Protein AF-A0A7S2MTG5-F1 (afdb_monomer_lite)

Radius of gyration: 13.11 Å; chains: 1; bounding box: 32×28×35 Å

Secondary structure (DSSP, 8-state):
-EEE--TTGGGGHHHHHHHHHHTTSS--EEEEEE---TT-S-HHHHHHHHHHHHHHHH--TTSSBSEEEESSPPPTT--HHHHHHHHHHHHHTTSB---

Foldseek 3Di:
DEDEDECPVVNLVSLQVQLVVCVVDPDYQYEYEDEDDPPCPQLLVVQLVRLLVSLVRNVDVVSAHAHYYHPDDDDPPQDPVSVVVSVVSNVVVRRYPPD

Organism: NCBI:txid1333877

Structure (mmCIF, N/CA/C/O backbone):
data_AF-A0A7S2MTG5-F1
#
_entry.id   AF-A0A7S2MTG5-F1
#
loop_
_atom_site.group_PDB
_atom_site.id
_atom_site.type_symbol
_atom_site.label_atom_id
_atom_site.label_alt_id
_atom_site.label_comp_id
_atom_site.label_asym_id
_atom_site.label_entity_id
_atom_site.label_seq_id
_atom_site.pdbx_PDB_ins_code
_atom_site.Cartn_x
_atom_site.Cartn_y
_atom_site.Cartn_z
_atom_site.occupancy
_atom_site.B_iso_or_equiv
_atom_site.auth_seq_id
_atom_site.auth_comp_id
_atom_site.auth_asym_id
_atom_site.auth_atom_id
_atom_site.pdbx_PDB_model_num
ATOM 1 N N . PHE A 1 1 ? -18.862 2.946 6.253 1.00 80.06 1 PHE A N 1
ATOM 2 C CA . PHE A 1 1 ? -18.426 4.110 5.450 1.00 80.06 1 PHE A CA 1
ATOM 3 C C . PHE A 1 1 ? -17.171 3.742 4.687 1.00 80.06 1 PHE A C 1
ATOM 5 O O . PHE A 1 1 ? -16.356 3.027 5.254 1.00 80.06 1 PHE A O 1
ATOM 12 N N . LEU A 1 2 ? -17.024 4.198 3.442 1.00 88.31 2 LEU A N 1
ATOM 13 C CA . LEU A 1 2 ? -15.784 4.042 2.677 1.00 88.31 2 LEU A CA 1
ATOM 14 C C . LEU A 1 2 ? -14.928 5.299 2.840 1.00 88.31 2 LEU A C 1
ATOM 16 O O . LEU A 1 2 ? -15.400 6.400 2.557 1.00 88.31 2 LEU A O 1
ATOM 20 N N . PHE A 1 3 ? -13.681 5.122 3.264 1.00 92.38 3 PHE A N 1
ATOM 21 C CA . PHE A 1 3 ? -12.671 6.170 3.292 1.00 92.38 3 PHE A CA 1
ATOM 22 C C . PHE A 1 3 ? -11.586 5.845 2.272 1.00 92.38 3 PHE A C 1
ATOM 24 O O . PHE A 1 3 ? -10.882 4.846 2.407 1.00 92.38 3 PHE A O 1
ATOM 31 N N . ASP A 1 4 ? -11.452 6.704 1.266 1.00 95.12 4 ASP A N 1
ATOM 32 C CA . ASP A 1 4 ? -10.376 6.637 0.285 1.00 95.12 4 ASP A CA 1
ATOM 33 C C . ASP A 1 4 ? -9.288 7.663 0.631 1.00 95.12 4 ASP A C 1
ATOM 35 O O . ASP A 1 4 ? -9.561 8.834 0.900 1.00 95.12 4 ASP A O 1
ATOM 39 N N . THR A 1 5 ? -8.039 7.212 0.667 1.00 97.19 5 THR A N 1
ATOM 40 C CA . THR A 1 5 ? -6.879 8.033 1.030 1.00 97.19 5 THR A CA 1
ATOM 41 C C . THR A 1 5 ? -5.633 7.570 0.273 1.00 97.19 5 THR A C 1
ATOM 43 O O . THR A 1 5 ? -5.715 6.743 -0.633 1.00 97.19 5 THR A O 1
ATOM 46 N N . ALA A 1 6 ? -4.473 8.153 0.558 1.00 97.81 6 ALA A N 1
ATOM 47 C CA . ALA A 1 6 ? -3.184 7.720 0.041 1.00 97.81 6 ALA A CA 1
ATOM 48 C C . ALA A 1 6 ? -2.051 8.249 0.938 1.00 97.81 6 ALA A C 1
ATOM 50 O O . ALA A 1 6 ? -2.141 9.384 1.416 1.00 97.81 6 ALA A O 1
ATOM 51 N N . PRO A 1 7 ? -0.911 7.542 1.061 1.00 96.88 7 PRO A N 1
ATOM 52 C CA . PRO A 1 7 ? 0.264 8.054 1.775 1.00 96.88 7 PRO A CA 1
ATOM 53 C C . PRO A 1 7 ? 0.829 9.342 1.162 1.00 96.88 7 PRO A C 1
ATOM 55 O O . PRO A 1 7 ? 1.534 10.104 1.816 1.00 96.88 7 PRO A O 1
ATOM 58 N N . THR A 1 8 ? 0.535 9.616 -0.112 1.00 96.81 8 THR A N 1
ATOM 59 C CA . THR A 1 8 ? 0.935 10.864 -0.775 1.00 96.81 8 THR A CA 1
ATOM 60 C C . THR A 1 8 ? 0.154 12.081 -0.279 1.00 96.81 8 THR A C 1
ATOM 62 O O . THR A 1 8 ? 0.631 13.202 -0.440 1.00 96.81 8 THR A O 1
ATOM 65 N N . TYR A 1 9 ? -1.017 11.902 0.340 1.00 96.75 9 TYR A N 1
ATOM 66 C CA . TYR A 1 9 ? -1.826 13.005 0.857 1.00 96.75 9 TYR A CA 1
ATOM 67 C C . TYR A 1 9 ? -1.264 13.474 2.198 1.00 96.75 9 TYR A C 1
ATOM 69 O O . TYR A 1 9 ? -1.317 12.764 3.204 1.00 96.75 9 TYR A O 1
ATOM 77 N N . GLY A 1 10 ? -0.655 14.663 2.199 1.00 94.69 10 GLY A N 1
ATOM 78 C CA . GLY A 1 10 ? -0.004 15.210 3.390 1.00 94.69 10 GLY A CA 1
ATOM 79 C C . GLY A 1 10 ? 1.122 14.320 3.928 1.00 94.69 10 GLY A C 1
ATOM 80 O O . GLY A 1 10 ? 1.364 14.325 5.127 1.00 94.69 10 GLY A O 1
ATOM 81 N N . LYS A 1 11 ? 1.782 13.526 3.069 1.00 94.38 11 LYS A N 1
ATOM 82 C CA . LYS A 1 11 ? 2.850 12.581 3.457 1.00 94.38 11 LYS A CA 1
ATOM 83 C C . LYS A 1 11 ? 2.422 11.563 4.534 1.00 94.38 11 LYS A C 1
ATOM 85 O O . LYS A 1 11 ? 3.226 11.198 5.385 1.00 94.38 11 LYS A O 1
ATOM 90 N N . GLY A 1 12 ? 1.167 11.114 4.500 1.00 94.31 12 GLY A N 1
ATOM 91 C CA . GLY A 1 12 ? 0.626 10.100 5.411 1.00 94.31 12 GLY A CA 1
ATOM 92 C C . GLY A 1 12 ? -0.248 10.665 6.528 1.00 94.31 12 GLY A C 1
ATOM 93 O O . GLY A 1 12 ? -0.975 9.900 7.155 1.00 94.31 12 GLY A O 1
ATOM 94 N N . VAL A 1 13 ? -0.275 11.991 6.716 1.00 95.56 13 VAL A N 1
ATOM 95 C CA . VAL A 1 13 ? -1.138 12.647 7.715 1.00 95.56 13 VAL A CA 1
ATOM 96 C C . VAL A 1 13 ? -2.611 12.298 7.498 1.00 95.56 13 VAL A C 1
ATOM 98 O O . VAL A 1 13 ? -3.325 12.057 8.464 1.00 95.56 13 VAL A O 1
ATOM 101 N N . SER A 1 14 ? -3.066 12.195 6.242 1.00 96.75 14 SER A N 1
ATOM 102 C CA . SER A 1 14 ? -4.450 11.792 5.954 1.00 96.75 14 SER A CA 1
ATOM 103 C C . SER A 1 14 ? -4.778 10.395 6.499 1.00 96.75 14 SER A C 1
ATOM 105 O O . SER A 1 14 ? -5.829 10.221 7.112 1.00 96.75 14 SER A O 1
ATOM 107 N N . GLU A 1 15 ? -3.874 9.423 6.337 1.00 96.75 15 GLU A N 1
ATOM 108 C CA . GLU A 1 15 ? -4.057 8.069 6.871 1.00 96.75 15 GLU A CA 1
ATOM 109 C C . GLU A 1 15 ? -4.047 8.063 8.406 1.00 96.75 15 GLU A C 1
ATOM 111 O O . GLU A 1 15 ? -4.903 7.432 9.018 1.00 96.75 15 GLU A O 1
ATOM 116 N N . GLU A 1 16 ? -3.141 8.811 9.040 1.00 96.12 16 GLU A N 1
ATOM 117 C CA . GLU A 1 16 ? -3.080 8.909 10.506 1.00 96.12 16 GLU A CA 1
ATOM 118 C C . GLU A 1 16 ? -4.336 9.554 11.103 1.00 96.12 16 GLU A C 1
ATOM 120 O O . GLU A 1 16 ? -4.862 9.090 12.116 1.00 96.12 16 GLU A O 1
ATOM 125 N N . THR A 1 17 ? -4.839 10.627 10.485 1.00 94.19 17 THR A N 1
ATOM 126 C CA . THR A 1 17 ? -6.074 11.287 10.917 1.00 94.19 17 THR A CA 1
ATOM 127 C C . THR A 1 17 ? -7.262 10.341 10.794 1.00 94.19 17 THR A C 1
ATOM 129 O O . THR A 1 17 ? -8.034 10.212 11.743 1.00 94.19 17 THR A O 1
ATOM 132 N N . LEU A 1 18 ? -7.395 9.647 9.661 1.00 92.62 18 LEU A N 1
ATOM 133 C CA . LEU A 1 18 ? -8.479 8.691 9.448 1.00 92.62 18 LEU A CA 1
AT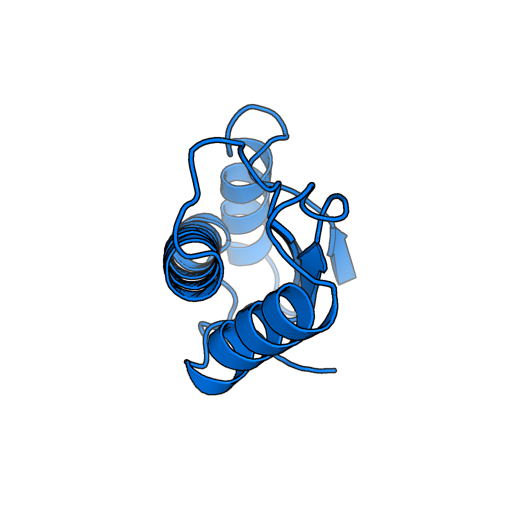OM 134 C C . LEU A 1 18 ? -8.404 7.505 10.412 1.00 92.62 18 LEU A C 1
ATOM 136 O O . LEU A 1 18 ? -9.437 7.122 10.954 1.00 92.62 18 LEU A O 1
ATOM 140 N N . GLY A 1 19 ? -7.211 6.975 10.695 1.00 91.00 19 GLY A N 1
ATOM 141 C CA . GLY A 1 19 ? -7.041 5.904 11.680 1.00 91.00 19 GLY A CA 1
ATOM 142 C C . GLY A 1 19 ? -7.485 6.317 13.086 1.00 91.00 19 GLY A C 1
ATOM 143 O O . GLY A 1 19 ? -8.194 5.573 13.763 1.00 91.00 19 GLY A O 1
ATOM 144 N N . ARG A 1 20 ? -7.166 7.549 13.512 1.00 90.38 20 ARG A N 1
ATOM 145 C CA . ARG A 1 20 ? -7.652 8.103 14.793 1.00 90.38 20 ARG A CA 1
ATOM 146 C C . ARG A 1 20 ? -9.170 8.292 14.813 1.00 90.38 20 ARG A C 1
ATOM 148 O O . ARG A 1 20 ? -9.791 8.032 15.838 1.00 90.38 20 ARG A O 1
ATOM 155 N N . LEU A 1 21 ? -9.765 8.732 13.702 1.00 87.38 21 LEU A N 1
ATOM 156 C CA . LEU A 1 21 ? -11.217 8.909 13.587 1.00 87.38 21 LEU A CA 1
ATOM 157 C C . LEU A 1 21 ? -11.961 7.567 13.582 1.00 87.38 21 LEU A C 1
ATOM 159 O O . LEU A 1 21 ? -12.988 7.436 14.242 1.00 87.38 21 LEU A O 1
ATOM 163 N N . ALA A 1 22 ? -11.439 6.558 12.887 1.00 82.12 22 ALA A N 1
ATOM 164 C CA . ALA A 1 22 ? -12.038 5.228 12.849 1.00 82.12 22 ALA A CA 1
ATOM 165 C C . ALA A 1 22 ? -11.902 4.480 14.177 1.00 82.12 22 ALA A C 1
ATOM 167 O O . ALA A 1 22 ? -12.801 3.730 14.536 1.00 82.12 22 ALA A O 1
ATOM 168 N N . ALA A 1 23 ? -10.863 4.739 14.976 1.00 72.56 23 ALA A N 1
ATOM 169 C CA . ALA A 1 23 ? -10.811 4.230 16.348 1.00 72.56 23 ALA A CA 1
ATOM 170 C C . ALA A 1 23 ? -12.025 4.679 17.196 1.00 72.56 23 ALA A C 1
ATOM 172 O O . ALA A 1 23 ? -12.388 4.004 18.157 1.00 72.56 23 ALA A O 1
ATOM 173 N N . ALA A 1 24 ? -12.685 5.783 16.821 1.00 63.53 24 ALA A N 1
ATOM 174 C CA . ALA A 1 24 ? -13.898 6.279 17.468 1.00 63.53 24 ALA A CA 1
ATOM 175 C C . ALA A 1 24 ? -15.212 5.738 16.855 1.00 63.53 24 ALA A C 1
ATOM 177 O O . ALA A 1 24 ? -16.284 6.023 17.390 1.00 63.53 24 ALA A O 1
ATOM 178 N N . GLY A 1 25 ? -15.169 4.955 15.765 1.00 64.31 25 GLY A N 1
ATOM 179 C CA . GLY A 1 25 ? -16.357 4.484 15.042 1.00 64.31 25 GLY A CA 1
ATOM 180 C C . GLY A 1 25 ? -16.214 3.073 14.459 1.00 64.31 25 GLY A C 1
ATOM 1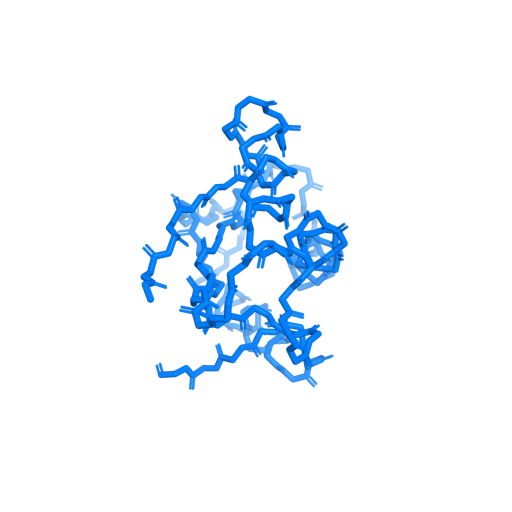81 O O . GLY A 1 25 ? -15.273 2.756 13.746 1.00 64.31 25 GLY A O 1
ATOM 182 N N . ARG A 1 26 ? -17.193 2.201 14.711 1.00 60.28 26 ARG A N 1
ATOM 183 C CA . ARG A 1 26 ? -17.254 0.863 14.097 1.00 60.28 26 ARG A CA 1
ATOM 184 C C . ARG A 1 26 ? -17.715 1.014 12.631 1.00 60.28 26 ARG A C 1
ATOM 186 O O . ARG A 1 26 ? -18.564 1.858 12.374 1.00 60.28 26 ARG A O 1
ATOM 193 N N . TYR A 1 27 ? -17.194 0.218 11.689 1.00 63.12 27 TYR A N 1
ATOM 194 C CA . TYR A 1 27 ? -17.573 0.164 10.250 1.00 63.12 27 TYR A CA 1
ATOM 195 C C . TYR A 1 27 ? -16.864 1.117 9.255 1.00 63.12 27 TYR A C 1
ATOM 197 O O . TYR A 1 27 ? -17.482 1.583 8.286 1.00 63.12 27 TYR A O 1
ATOM 205 N N . ALA A 1 28 ? -15.570 1.388 9.439 1.00 78.31 28 ALA A N 1
ATOM 206 C CA . ALA A 1 28 ? -14.738 2.016 8.408 1.00 78.31 28 ALA A CA 1
ATOM 207 C C . ALA A 1 28 ? -14.189 0.960 7.431 1.00 78.31 28 ALA A C 1
ATOM 209 O O . ALA A 1 28 ? -13.504 0.038 7.856 1.00 78.31 28 ALA A O 1
ATOM 210 N N . VAL A 1 29 ? -14.498 1.117 6.143 1.00 89.56 29 VAL A N 1
ATOM 211 C CA . VAL A 1 29 ? -13.853 0.416 5.026 1.00 89.56 29 VAL A CA 1
ATOM 212 C C . VAL A 1 29 ? -12.741 1.327 4.518 1.00 89.56 29 VAL A C 1
ATOM 214 O O . VAL A 1 29 ? -13.009 2.490 4.196 1.00 89.56 29 VAL A O 1
ATOM 217 N N . PHE A 1 30 ? -11.510 0.831 4.454 1.00 93.25 30 PHE A N 1
ATOM 218 C CA . PHE A 1 30 ? -10.341 1.614 4.068 1.00 93.25 30 PHE A CA 1
ATOM 219 C C . PHE A 1 30 ? -9.804 1.234 2.693 1.00 93.25 30 PHE A C 1
ATOM 221 O O . PHE A 1 30 ? -9.323 0.121 2.472 1.00 93.25 30 PHE A O 1
ATOM 228 N N . ALA A 1 31 ? -9.805 2.223 1.802 1.00 95.88 31 ALA A N 1
ATOM 229 C CA . ALA A 1 31 ? -9.110 2.182 0.530 1.00 95.88 31 ALA A CA 1
ATOM 230 C C . ALA A 1 31 ? -7.875 3.092 0.579 1.00 95.88 31 ALA A C 1
ATOM 232 O O . ALA A 1 31 ? -7.958 4.269 0.935 1.00 95.88 31 ALA A O 1
ATOM 233 N N . THR A 1 32 ? -6.712 2.558 0.210 1.00 97.62 32 THR A N 1
ATOM 234 C CA . THR A 1 32 ? -5.484 3.353 0.067 1.00 97.62 32 THR A CA 1
ATOM 235 C C . THR A 1 32 ? -4.726 2.976 -1.200 1.00 97.62 32 THR A C 1
ATOM 237 O O . THR A 1 32 ? -5.124 2.071 -1.940 1.00 97.62 32 THR A O 1
ATOM 240 N N . LYS A 1 33 ? -3.660 3.719 -1.498 1.00 98.38 33 LYS A N 1
ATOM 241 C CA . LYS A 1 33 ? -2.993 3.693 -2.799 1.00 98.38 33 LYS A CA 1
ATOM 242 C C . LYS A 1 33 ? -1.482 3.603 -2.663 1.00 98.38 33 LYS A C 1
ATOM 244 O O . LYS A 1 33 ? -0.868 4.365 -1.916 1.00 98.38 33 LYS A O 1
ATOM 249 N N . TYR A 1 34 ? -0.869 2.758 -3.475 1.00 98.44 34 TYR A N 1
ATOM 250 C CA . TYR A 1 34 ? 0.561 2.769 -3.734 1.00 98.44 34 TYR A CA 1
ATOM 251 C C . TYR A 1 34 ? 0.884 3.672 -4.920 1.00 98.44 34 TYR A C 1
ATOM 253 O O . TYR A 1 34 ? 0.290 3.546 -5.986 1.00 98.44 34 TYR A O 1
ATOM 261 N N . TYR A 1 35 ? 1.836 4.586 -4.742 1.00 97.75 35 TYR A N 1
ATOM 262 C CA . TYR A 1 35 ? 2.359 5.416 -5.826 1.00 97.75 35 TYR A CA 1
ATOM 263 C C . TYR A 1 35 ? 3.729 4.865 -6.253 1.00 97.75 35 TYR A C 1
ATOM 265 O O . TYR A 1 35 ? 4.685 5.051 -5.489 1.00 97.75 35 TYR A O 1
ATOM 273 N N . PRO A 1 36 ? 3.849 4.236 -7.439 1.00 96.81 36 PRO A N 1
ATOM 274 C CA . PRO A 1 36 ? 5.119 3.710 -7.936 1.00 96.81 36 PRO A CA 1
ATOM 275 C C . PRO A 1 36 ? 6.195 4.791 -8.050 1.00 96.81 36 PRO A C 1
ATOM 277 O O . PRO A 1 36 ? 5.927 5.913 -8.494 1.00 96.81 36 PRO A O 1
ATOM 280 N N . ARG A 1 37 ? 7.428 4.471 -7.653 1.00 94.94 37 ARG A N 1
ATOM 281 C CA . ARG A 1 37 ? 8.587 5.364 -7.766 1.00 94.94 37 ARG A CA 1
ATOM 282 C C . ARG A 1 37 ? 9.628 4.757 -8.694 1.00 94.94 37 ARG A C 1
ATOM 284 O O . ARG A 1 37 ? 9.869 3.562 -8.655 1.00 94.94 37 ARG A O 1
ATOM 291 N N . ALA A 1 38 ? 10.360 5.607 -9.413 1.00 91.62 38 ALA A N 1
ATOM 292 C CA . ALA A 1 38 ? 11.469 5.179 -10.277 1.00 91.62 38 ALA A CA 1
ATOM 293 C C . ALA A 1 38 ? 12.587 4.401 -9.544 1.00 91.62 38 ALA A C 1
ATOM 295 O O . ALA A 1 38 ? 13.415 3.754 -10.174 1.00 91.62 38 ALA A O 1
ATOM 296 N N . ARG A 1 39 ? 12.636 4.474 -8.205 1.00 92.38 39 ARG A N 1
ATOM 297 C CA . ARG A 1 39 ? 13.601 3.742 -7.368 1.00 92.38 39 ARG A CA 1
ATOM 298 C C . ARG A 1 39 ? 13.148 2.329 -6.985 1.00 92.38 39 ARG A C 1
ATOM 300 O O . ARG A 1 39 ? 13.938 1.599 -6.386 1.00 92.38 39 ARG A O 1
ATOM 307 N N . ASP A 1 40 ? 11.897 1.970 -7.251 1.00 94.62 40 ASP A N 1
ATOM 308 C CA . ASP A 1 40 ? 11.297 0.727 -6.776 1.00 94.62 40 ASP A CA 1
ATOM 309 C C . ASP A 1 40 ? 11.676 -0.418 -7.719 1.00 94.62 40 ASP A C 1
ATOM 311 O O . ASP A 1 40 ? 10.973 -0.712 -8.670 1.00 94.62 40 ASP A O 1
ATOM 315 N N . ARG A 1 41 ? 12.827 -1.051 -7.469 1.00 94.12 41 ARG A N 1
ATOM 316 C CA . ARG A 1 41 ? 13.343 -2.141 -8.322 1.00 94.12 41 ARG A CA 1
ATOM 317 C C . ARG A 1 41 ? 12.558 -3.449 -8.201 1.00 94.12 41 ARG A C 1
ATOM 319 O O . ARG A 1 41 ? 12.578 -4.244 -9.129 1.00 94.12 41 ARG A O 1
ATOM 326 N N . ASP A 1 42 ? 11.924 -3.671 -7.052 1.00 96.88 42 ASP A N 1
ATOM 327 C CA . ASP A 1 42 ? 11.034 -4.800 -6.773 1.00 96.88 42 ASP A CA 1
ATOM 328 C C . ASP A 1 42 ? 9.699 -4.229 -6.292 1.00 96.88 42 ASP A C 1
ATOM 330 O O . ASP A 1 42 ? 9.568 -3.783 -5.144 1.00 96.88 42 ASP A O 1
ATOM 334 N N . LEU A 1 43 ? 8.715 -4.213 -7.193 1.00 96.75 43 LEU A N 1
ATOM 335 C CA . LEU A 1 43 ? 7.390 -3.675 -6.910 1.00 96.75 43 LEU A CA 1
ATOM 336 C C . LEU A 1 43 ? 6.652 -4.470 -5.837 1.00 96.75 43 LEU A C 1
ATOM 338 O O . LEU A 1 43 ? 5.943 -3.879 -5.024 1.00 96.75 43 LEU A O 1
ATOM 342 N N . ALA A 1 44 ? 6.818 -5.790 -5.800 1.00 97.94 44 ALA A N 1
ATOM 343 C CA . ALA A 1 44 ? 6.105 -6.634 -4.854 1.00 97.94 44 ALA A CA 1
ATOM 344 C C . ALA A 1 44 ? 6.552 -6.332 -3.420 1.00 97.94 44 ALA A C 1
ATOM 346 O O . ALA A 1 44 ? 5.712 -6.115 -2.543 1.00 97.94 44 ALA A O 1
ATOM 347 N N . SER A 1 45 ? 7.864 -6.245 -3.191 1.00 98.31 45 SER A N 1
ATOM 348 C CA . SER A 1 45 ? 8.412 -5.861 -1.886 1.00 98.31 45 SER A CA 1
ATOM 349 C C . SER A 1 45 ? 8.030 -4.425 -1.515 1.00 98.31 45 SER A C 1
ATOM 351 O O . SER A 1 45 ? 7.542 -4.188 -0.410 1.00 98.31 45 SER A O 1
ATOM 353 N N . ALA A 1 46 ? 8.148 -3.475 -2.451 1.00 98.19 46 ALA A N 1
ATOM 354 C CA . ALA A 1 46 ? 7.798 -2.074 -2.205 1.00 98.19 46 ALA A CA 1
ATOM 355 C C . ALA A 1 46 ? 6.312 -1.881 -1.841 1.00 98.19 46 ALA A C 1
ATOM 357 O O . ALA A 1 46 ? 5.986 -1.117 -0.927 1.00 98.19 46 ALA A O 1
ATOM 358 N N . MET A 1 47 ? 5.405 -2.588 -2.521 1.00 98.50 47 MET A N 1
ATOM 359 C CA . MET A 1 47 ? 3.971 -2.548 -2.230 1.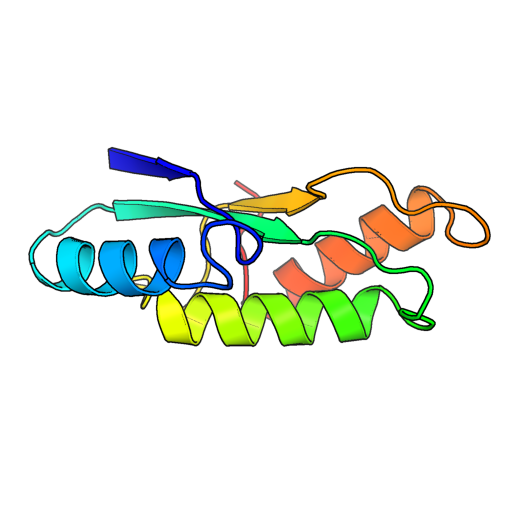00 98.50 47 MET A CA 1
ATOM 360 C C . MET A 1 47 ? 3.634 -3.197 -0.887 1.00 98.50 47 MET A C 1
ATOM 362 O O . MET A 1 47 ? 2.853 -2.625 -0.127 1.00 98.50 47 MET A O 1
ATOM 366 N N . VAL A 1 48 ? 4.231 -4.350 -0.565 1.00 98.69 48 VAL A N 1
ATOM 367 C CA . VAL A 1 48 ? 4.039 -5.026 0.731 1.00 98.69 48 VAL A CA 1
ATOM 368 C C . VAL A 1 48 ? 4.502 -4.138 1.884 1.00 98.69 48 VAL A C 1
ATOM 370 O O . VAL A 1 48 ? 3.783 -3.988 2.875 1.00 98.69 48 VAL A O 1
ATOM 373 N N . ASP A 1 49 ? 5.667 -3.505 1.752 1.00 98.50 49 ASP A N 1
ATOM 374 C CA . ASP A 1 49 ? 6.196 -2.602 2.772 1.00 98.50 49 ASP A CA 1
ATOM 375 C C . ASP A 1 49 ? 5.295 -1.384 2.971 1.00 98.50 49 ASP A C 1
ATOM 377 O O . ASP A 1 49 ? 4.976 -1.028 4.111 1.00 98.50 49 ASP A O 1
ATOM 381 N N . LEU A 1 50 ? 4.830 -0.766 1.880 1.00 98.50 50 LEU A N 1
ATOM 382 C CA . LEU A 1 50 ? 3.906 0.360 1.963 1.00 98.50 50 LEU A CA 1
ATOM 383 C C . LEU A 1 50 ? 2.571 -0.059 2.594 1.00 98.50 50 LEU A C 1
ATOM 385 O O . LEU A 1 50 ? 2.099 0.624 3.499 1.00 98.50 50 LEU A O 1
ATOM 389 N N . ALA A 1 51 ? 1.982 -1.178 2.166 1.00 98.44 51 ALA A N 1
ATOM 390 C CA . ALA A 1 51 ? 0.722 -1.676 2.712 1.00 98.44 51 ALA A CA 1
ATOM 391 C C . ALA A 1 51 ? 0.835 -1.925 4.222 1.00 98.44 51 ALA A C 1
ATOM 393 O O . ALA A 1 51 ? -0.016 -1.480 4.991 1.00 98.44 51 ALA A O 1
ATOM 394 N N . ARG A 1 52 ? 1.942 -2.529 4.677 1.00 98.56 52 ARG A N 1
ATOM 395 C CA . ARG A 1 52 ? 2.225 -2.729 6.106 1.00 98.56 52 ARG A CA 1
ATOM 396 C C . ARG A 1 52 ? 2.318 -1.402 6.863 1.00 98.56 52 ARG A C 1
ATOM 398 O O . ARG A 1 52 ? 1.852 -1.310 7.997 1.00 98.56 52 ARG A O 1
ATOM 405 N N . GLN A 1 53 ? 2.907 -0.368 6.262 1.00 98.38 53 GLN A N 1
ATOM 406 C CA . GLN A 1 53 ? 2.943 0.971 6.856 1.00 98.38 53 GLN A CA 1
ATOM 407 C C . GLN A 1 53 ? 1.559 1.636 6.886 1.00 98.38 53 GLN A C 1
ATOM 409 O O . GLN A 1 53 ? 1.227 2.278 7.877 1.00 98.38 53 GLN A O 1
ATOM 414 N N . SER A 1 54 ? 0.743 1.475 5.844 1.00 98.06 54 SER A N 1
ATOM 415 C CA . SER A 1 54 ? -0.627 2.000 5.808 1.00 98.06 54 SER A CA 1
ATOM 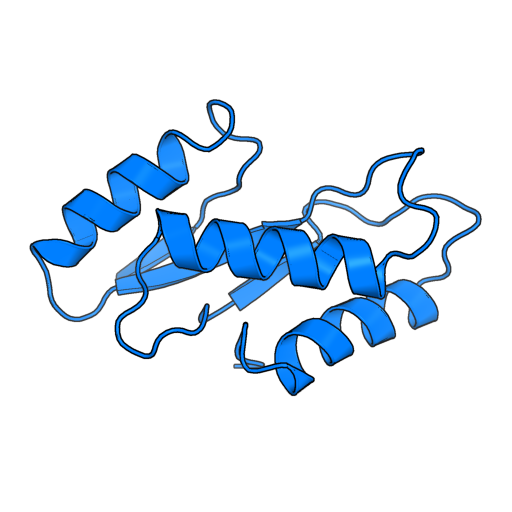416 C C . SER A 1 54 ? -1.525 1.323 6.842 1.00 98.06 54 SER A C 1
ATOM 418 O O . SER A 1 54 ? -2.232 2.025 7.556 1.00 98.06 54 SER A O 1
ATOM 420 N N . VAL A 1 55 ? -1.430 -0.001 7.029 1.00 97.38 55 VAL A N 1
ATOM 421 C CA . VAL A 1 55 ? -2.115 -0.718 8.127 1.00 97.38 55 VAL A CA 1
ATOM 422 C C . VAL A 1 55 ? -1.743 -0.115 9.486 1.00 97.38 55 VAL A C 1
ATOM 424 O O . VAL A 1 55 ? -2.621 0.145 10.306 1.00 97.38 55 VAL A O 1
ATOM 427 N N . LYS A 1 56 ? -0.457 0.192 9.706 1.00 97.00 56 LYS A N 1
ATOM 428 C CA . LYS A 1 56 ? 0.020 0.857 10.931 1.00 97.00 56 LYS A CA 1
ATOM 429 C C . LYS A 1 56 ? -0.470 2.295 11.107 1.00 97.00 56 LYS A C 1
ATOM 431 O O . LYS A 1 56 ? -0.408 2.784 12.221 1.00 97.00 56 LYS A O 1
ATOM 436 N N . ARG A 1 57 ? -0.894 2.998 10.054 1.00 96.75 57 ARG A N 1
ATOM 437 C CA . ARG A 1 57 ? -1.442 4.364 10.172 1.00 96.75 57 ARG A CA 1
ATOM 438 C C . ARG A 1 57 ? -2.963 4.365 10.304 1.00 96.75 57 ARG A C 1
ATOM 440 O O . ARG A 1 57 ? -3.503 5.152 11.071 1.00 96.75 57 ARG A O 1
ATOM 447 N N . LEU A 1 58 ? -3.632 3.481 9.565 1.00 94.62 58 LEU A N 1
ATOM 448 C CA . LEU A 1 58 ? -5.091 3.415 9.459 1.00 94.62 58 LEU A CA 1
ATOM 449 C C . LEU A 1 58 ? -5.747 2.558 10.542 1.00 94.62 58 LEU A C 1
ATOM 451 O O . LEU A 1 58 ? -6.919 2.765 10.833 1.00 94.62 58 LEU A O 1
ATOM 455 N N . HIS A 1 59 ? -5.012 1.610 11.130 1.00 93.62 59 HIS A N 1
ATOM 456 C CA . HIS A 1 59 ? -5.515 0.686 12.151 1.00 93.62 59 HIS A CA 1
ATOM 457 C C . HIS A 1 59 ? -6.852 0.018 11.752 1.00 93.62 59 HIS A C 1
ATOM 459 O O . HIS A 1 59 ? -7.829 0.114 12.499 1.00 93.62 59 HIS A O 1
ATOM 465 N N . PRO A 1 60 ? -6.939 -0.636 10.574 1.00 92.19 60 PRO A N 1
ATOM 466 C CA . PRO A 1 60 ? -8.162 -1.327 10.177 1.00 92.19 60 PRO A CA 1
ATOM 467 C C . PRO A 1 60 ? -8.536 -2.398 11.210 1.00 92.19 60 PRO A C 1
ATOM 469 O O . PRO A 1 60 ? -7.657 -3.059 11.765 1.00 92.19 60 PRO A O 1
ATOM 472 N N . ALA A 1 61 ? -9.838 -2.590 11.442 1.00 87.88 61 ALA A N 1
ATOM 473 C CA . ALA A 1 61 ? -10.347 -3.444 12.520 1.00 87.88 61 ALA A CA 1
ATOM 474 C C . ALA A 1 61 ? -9.835 -4.895 12.445 1.00 87.88 61 ALA A C 1
ATOM 476 O O . ALA A 1 61 ? -9.480 -5.472 13.469 1.00 87.88 61 ALA A O 1
ATOM 477 N N . ASP A 1 62 ? -9.727 -5.446 11.234 1.00 88.94 62 ASP A N 1
ATOM 478 C CA . ASP A 1 62 ? -9.270 -6.823 11.002 1.00 88.94 62 ASP A CA 1
ATOM 479 C C . ASP A 1 62 ? -7.762 -6.920 10.707 1.00 88.94 62 ASP A C 1
ATOM 481 O O . ASP A 1 62 ? -7.270 -7.959 10.273 1.00 88.94 62 ASP A O 1
ATOM 485 N N . GLY A 1 63 ? -7.014 -5.824 10.876 1.00 92.81 63 GLY A N 1
ATOM 486 C CA . GLY A 1 63 ? -5.577 -5.771 10.589 1.00 92.81 63 GLY A CA 1
ATOM 487 C C . GLY A 1 63 ? -5.207 -5.771 9.099 1.00 92.81 63 GLY A C 1
ATOM 488 O O . GLY A 1 63 ? -4.019 -5.750 8.780 1.00 92.81 63 GLY A O 1
ATOM 489 N N . ALA A 1 64 ? -6.190 -5.743 8.195 1.00 95.62 64 ALA A N 1
ATOM 490 C CA . ALA A 1 64 ? -6.002 -5.714 6.745 1.00 95.62 64 ALA A CA 1
ATOM 491 C C . ALA A 1 64 ? -6.753 -4.540 6.103 1.00 95.62 64 ALA A C 1
ATOM 493 O O . ALA A 1 64 ? -7.819 -4.147 6.570 1.00 95.62 64 ALA A O 1
ATOM 494 N N . LEU A 1 65 ? -6.203 -3.991 5.020 1.00 96.25 65 LEU A N 1
ATOM 495 C CA . LEU A 1 65 ? -6.867 -2.979 4.195 1.00 96.25 65 LEU A CA 1
ATOM 496 C C . LEU A 1 65 ? -8.011 -3.618 3.394 1.00 96.25 65 LEU A C 1
ATOM 498 O O . LEU A 1 65 ? -7.874 -4.742 2.913 1.00 96.25 65 LEU A O 1
ATOM 502 N N . ASP A 1 66 ? -9.110 -2.901 3.188 1.00 95.06 66 ASP A N 1
ATOM 503 C CA . ASP A 1 66 ? -10.224 -3.419 2.386 1.00 95.06 66 ASP A CA 1
ATOM 504 C C . ASP A 1 66 ? -9.948 -3.318 0.885 1.00 95.06 66 ASP A C 1
ATOM 506 O O . ASP A 1 66 ? -10.319 -4.211 0.129 1.00 95.06 66 ASP A O 1
ATOM 510 N N . LEU A 1 67 ? -9.262 -2.253 0.460 1.00 96.19 67 LEU A N 1
ATOM 511 C CA . LEU A 1 67 ? 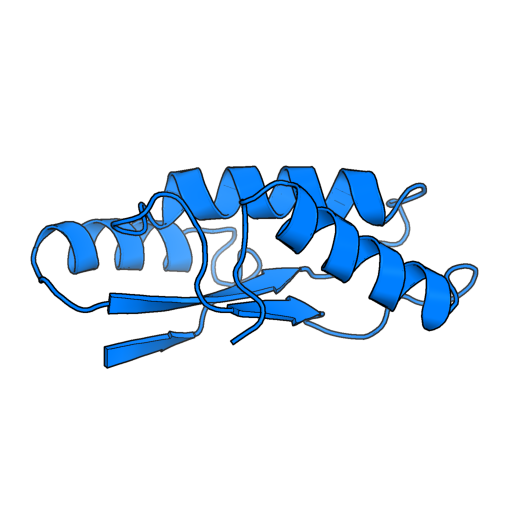-8.868 -2.049 -0.929 1.00 96.19 67 LEU A CA 1
ATOM 512 C C . LEU A 1 67 ? -7.475 -1.409 -1.017 1.00 96.19 67 LEU A C 1
ATOM 514 O O . LEU A 1 67 ? -7.209 -0.351 -0.440 1.00 96.19 67 LEU A O 1
ATOM 518 N N . PHE A 1 68 ? -6.581 -2.036 -1.782 1.00 97.81 68 PHE A N 1
ATOM 519 C CA . PHE A 1 68 ? -5.240 -1.523 -2.059 1.00 97.81 68 PHE A CA 1
ATOM 520 C C . PHE A 1 68 ? -5.057 -1.318 -3.559 1.00 97.81 68 PHE A C 1
ATOM 522 O O . PHE A 1 68 ? -5.192 -2.251 -4.346 1.00 97.81 68 PHE A O 1
ATOM 529 N N . GLN A 1 69 ? -4.779 -0.079 -3.952 1.00 97.62 69 GLN A N 1
ATOM 530 C CA . GLN A 1 69 ? -4.828 0.352 -5.346 1.00 97.62 69 GLN A CA 1
ATOM 531 C C . GLN A 1 69 ? -3.456 0.804 -5.832 1.00 97.62 69 GLN A C 1
ATOM 533 O O . GLN A 1 69 ? -2.638 1.310 -5.064 1.00 97.62 69 GLN A O 1
ATOM 538 N N . LEU A 1 70 ? -3.249 0.747 -7.142 1.00 97.56 70 LEU A N 1
ATOM 539 C CA . LEU A 1 70 ? -2.236 1.565 -7.795 1.00 97.56 70 LEU A CA 1
ATOM 540 C C . LEU A 1 70 ? -2.768 2.994 -7.939 1.00 97.56 70 LEU A C 1
ATOM 542 O O . LEU A 1 70 ? -3.811 3.219 -8.540 1.00 97.56 70 LEU A O 1
ATOM 546 N N . HIS A 1 71 ? -2.036 3.979 -7.421 1.00 97.50 71 HIS A N 1
ATOM 547 C CA . HIS A 1 71 ? -2.354 5.401 -7.604 1.00 97.50 71 HIS A CA 1
ATOM 548 C C . HIS A 1 71 ? -2.133 5.851 -9.060 1.00 97.50 71 HIS A C 1
ATOM 550 O O . HIS A 1 71 ? -2.646 6.875 -9.498 1.00 97.50 71 HIS A O 1
ATOM 556 N N . ARG A 1 72 ? -1.314 5.091 -9.785 1.00 96.56 72 ARG A N 1
ATOM 557 C CA . ARG A 1 72 ? -1.074 5.130 -11.227 1.00 96.56 72 ARG A CA 1
ATOM 558 C C . ARG A 1 72 ? -0.297 3.872 -11.602 1.00 96.56 72 ARG A C 1
ATOM 560 O O . ARG A 1 72 ? 0.319 3.260 -10.729 1.00 96.56 72 ARG A O 1
ATOM 567 N N . VAL A 1 73 ? -0.269 3.540 -12.887 1.00 96.69 73 VAL A N 1
ATOM 568 C CA . VAL A 1 73 ? 0.615 2.484 -13.393 1.00 96.69 73 VAL A CA 1
ATOM 569 C C . VAL A 1 73 ? 2.086 2.834 -13.140 1.00 96.69 73 VAL A C 1
ATOM 571 O O . VAL A 1 73 ? 2.492 4.008 -13.193 1.00 96.69 73 VAL A O 1
ATOM 574 N N . ALA A 1 74 ? 2.879 1.812 -12.833 1.00 95.88 74 ALA A N 1
ATOM 575 C CA . ALA A 1 74 ? 4.329 1.899 -12.862 1.00 95.88 74 ALA A CA 1
ATOM 576 C C . ALA A 1 74 ? 4.794 2.066 -14.316 1.00 95.88 74 ALA A C 1
ATOM 578 O O . ALA A 1 74 ? 4.155 1.575 -15.247 1.00 95.88 74 ALA A O 1
ATOM 579 N N . GLU A 1 75 ? 5.878 2.814 -14.502 1.00 93.62 75 GLU A N 1
ATOM 580 C CA . GLU A 1 75 ? 6.506 2.969 -15.815 1.00 93.62 75 GLU A CA 1
ATOM 581 C C . GLU A 1 75 ? 7.429 1.782 -16.104 1.00 93.62 75 GLU A C 1
ATOM 583 O O . GLU A 1 75 ? 7.736 0.977 -15.221 1.00 93.62 75 GLU A O 1
ATOM 588 N N . GLN A 1 76 ? 7.893 1.703 -17.351 1.00 91.44 76 GLN A N 1
ATOM 589 C CA . GLN A 1 76 ? 8.935 0.760 -17.746 1.00 91.44 76 GLN A CA 1
ATOM 590 C C . GLN A 1 76 ? 10.134 0.838 -16.775 1.00 91.44 76 GLN A C 1
ATOM 592 O O . GLN A 1 76 ? 10.514 1.940 -16.367 1.00 91.44 76 GLN A O 1
ATOM 597 N N . PRO A 1 77 ? 10.735 -0.307 -16.398 1.00 92.81 77 PRO A N 1
ATOM 598 C CA . PRO A 1 77 ? 10.600 -1.624 -17.034 1.00 92.81 77 PRO A CA 1
ATOM 599 C C . PRO A 1 77 ? 9.449 -2.504 -16.510 1.00 92.81 77 PRO A C 1
ATOM 601 O O . PRO A 1 77 ? 9.331 -3.648 -16.940 1.00 92.81 77 PRO A O 1
ATOM 604 N N . HIS A 1 78 ? 8.618 -2.015 -15.586 1.00 96.44 78 HIS A N 1
ATOM 605 C CA . HIS A 1 78 ? 7.625 -2.858 -14.921 1.00 96.44 78 HIS A CA 1
ATOM 606 C C . HIS A 1 78 ? 6.406 -3.122 -15.807 1.00 96.44 78 HIS A C 1
ATOM 608 O O . HIS A 1 78 ? 5.669 -2.195 -16.161 1.00 96.44 78 HIS A O 1
ATOM 614 N N . SER A 1 79 ? 6.159 -4.391 -16.140 1.00 97.06 79 SER A N 1
ATOM 615 C CA . SER A 1 79 ? 4.994 -4.774 -16.943 1.00 97.06 79 SER A CA 1
ATOM 616 C C . SER A 1 79 ? 3.689 -4.680 -16.140 1.00 97.06 79 SER A C 1
ATOM 618 O O . SER A 1 79 ? 3.694 -4.504 -14.918 1.00 97.06 79 SER A O 1
ATOM 620 N N . LEU A 1 80 ? 2.544 -4.771 -16.822 1.00 97.38 80 LEU A N 1
ATOM 621 C CA . LEU A 1 80 ? 1.244 -4.804 -16.142 1.00 97.38 80 LEU A CA 1
ATOM 622 C C . LEU A 1 80 ? 1.056 -6.106 -15.354 1.00 97.38 80 LEU A C 1
ATOM 624 O O . LEU A 1 80 ? 0.458 -6.084 -14.281 1.00 97.38 80 LEU A O 1
ATOM 628 N N . GLU A 1 81 ? 1.602 -7.217 -15.846 1.00 98.12 81 GLU A N 1
ATOM 629 C CA . GLU A 1 81 ? 1.611 -8.514 -15.169 1.00 98.12 81 GLU A CA 1
ATOM 630 C C . GLU A 1 81 ? 2.421 -8.443 -13.874 1.00 98.12 81 GLU A C 1
ATOM 632 O O . GLU A 1 81 ? 1.920 -8.846 -12.831 1.00 98.12 81 GLU A O 1
ATOM 637 N N . GLU A 1 82 ? 3.617 -7.840 -13.900 1.00 98.06 82 GLU A N 1
ATOM 638 C CA . GLU A 1 82 ? 4.425 -7.639 -12.690 1.00 98.06 82 GLU A CA 1
ATOM 639 C C . GLU A 1 82 ? 3.677 -6.787 -11.651 1.00 98.06 82 GLU A C 1
ATOM 641 O O . GLU A 1 82 ? 3.670 -7.092 -10.457 1.00 98.06 82 GLU A O 1
ATOM 646 N N . GLN A 1 83 ? 2.996 -5.733 -12.104 1.00 97.88 83 GLN A N 1
ATOM 647 C CA . GLN A 1 83 ? 2.175 -4.882 -11.243 1.00 97.88 83 GLN A CA 1
ATOM 648 C C . GLN A 1 83 ? 0.981 -5.642 -10.644 1.00 97.88 83 GLN A C 1
ATOM 650 O O . GLN A 1 83 ? 0.693 -5.494 -9.453 1.00 97.88 83 GLN A O 1
ATOM 655 N N . ALA A 1 84 ? 0.300 -6.471 -11.439 1.00 97.75 84 ALA A N 1
ATOM 656 C CA . ALA A 1 84 ? -0.793 -7.320 -10.973 1.00 97.75 84 ALA A CA 1
ATOM 657 C C . ALA A 1 84 ? -0.302 -8.382 -9.974 1.00 97.75 84 ALA A C 1
ATOM 659 O O . ALA A 1 84 ? -0.927 -8.584 -8.930 1.00 97.75 84 ALA A O 1
ATOM 660 N N . ASP A 1 85 ? 0.850 -9.003 -10.231 1.00 98.31 85 ASP A N 1
ATOM 661 C CA . ASP A 1 85 ? 1.481 -9.973 -9.335 1.00 98.31 85 ASP A CA 1
ATOM 662 C C . ASP A 1 85 ? 1.924 -9.340 -8.013 1.00 98.31 85 ASP A C 1
ATOM 664 O O . ASP A 1 85 ? 1.778 -9.957 -6.949 1.00 98.31 85 ASP A O 1
ATOM 668 N N . ALA A 1 86 ? 2.408 -8.096 -8.052 1.00 98.25 86 ALA A N 1
ATOM 669 C CA . ALA A 1 86 ? 2.742 -7.310 -6.871 1.00 98.25 86 ALA A CA 1
ATOM 670 C C . ALA A 1 86 ? 1.496 -7.000 -6.022 1.00 98.25 86 ALA A C 1
ATOM 672 O O . ALA A 1 86 ? 1.510 -7.231 -4.811 1.00 98.25 86 ALA A O 1
ATOM 673 N N . LEU A 1 87 ? 0.383 -6.582 -6.636 1.00 98.19 87 LEU A N 1
ATOM 674 C CA . LEU A 1 87 ? -0.900 -6.421 -5.934 1.00 98.19 87 LEU A CA 1
ATOM 675 C C . LEU A 1 87 ? -1.377 -7.750 -5.329 1.00 98.19 87 LEU A C 1
ATOM 677 O O . LEU A 1 87 ? -1.738 -7.813 -4.151 1.00 98.19 87 LEU A O 1
ATOM 681 N N . ALA A 1 88 ? -1.299 -8.842 -6.092 1.00 98.06 88 ALA A N 1
ATOM 682 C CA . ALA A 1 88 ? -1.649 -10.172 -5.608 1.00 98.06 88 ALA A CA 1
ATOM 683 C C . ALA A 1 88 ? -0.745 -10.617 -4.444 1.00 98.06 88 ALA A C 1
ATOM 685 O O . ALA A 1 88 ? -1.200 -11.307 -3.530 1.00 98.06 88 ALA A O 1
ATOM 686 N N . ARG A 1 89 ? 0.530 -10.206 -4.424 1.00 98.56 89 ARG A N 1
ATOM 687 C CA . ARG A 1 89 ? 1.447 -10.448 -3.301 1.00 98.56 89 ARG A CA 1
ATOM 688 C C . ARG A 1 89 ? 0.994 -9.728 -2.034 1.00 98.56 89 ARG A C 1
ATOM 690 O O . ARG A 1 89 ? 1.057 -10.345 -0.970 1.00 98.56 89 ARG A O 1
ATOM 697 N N . VAL A 1 90 ? 0.499 -8.493 -2.134 1.00 98.50 90 VAL A N 1
ATOM 698 C CA . VAL A 1 90 ? -0.081 -7.772 -0.987 1.00 98.50 90 VAL A CA 1
ATOM 699 C C . VAL A 1 90 ? -1.282 -8.537 -0.426 1.00 98.50 90 VAL A C 1
ATOM 701 O O . VAL A 1 90 ? -1.323 -8.792 0.779 1.00 98.50 90 VAL A O 1
ATOM 704 N N . VAL A 1 91 ? -2.194 -9.003 -1.284 1.00 98.19 91 VAL A N 1
ATOM 705 C CA . VAL A 1 91 ? -3.360 -9.800 -0.858 1.00 98.19 91 VAL A CA 1
ATOM 706 C C . VAL A 1 91 ? -2.936 -11.114 -0.198 1.00 98.19 91 VAL A C 1
ATOM 708 O O . VAL A 1 91 ? -3.347 -11.408 0.922 1.00 98.19 91 VAL A O 1
ATOM 711 N N . ARG A 1 92 ? -2.035 -11.881 -0.828 1.00 98.12 92 ARG A N 1
ATOM 712 C CA . ARG A 1 92 ? -1.515 -13.146 -0.268 1.00 98.12 92 ARG A CA 1
ATOM 713 C C . ARG A 1 92 ? -0.784 -12.965 1.063 1.00 98.12 92 ARG A C 1
ATOM 715 O O . ARG A 1 92 ? -0.706 -13.909 1.840 1.00 98.12 92 ARG A O 1
ATOM 722 N N . SER A 1 93 ? -0.238 -11.778 1.325 1.00 97.94 93 SER A N 1
ATOM 723 C CA . SER A 1 93 ? 0.402 -11.455 2.605 1.00 97.94 93 SER A CA 1
ATOM 724 C C . SER A 1 93 ? -0.586 -11.097 3.724 1.00 97.94 93 SER A C 1
ATOM 726 O O . SER A 1 93 ? -0.156 -10.844 4.846 1.00 97.94 93 SER A O 1
ATOM 728 N N . GLY A 1 94 ? -1.891 -11.062 3.430 1.00 97.62 94 GLY A N 1
ATOM 729 C CA . GLY A 1 94 ? -2.947 -10.710 4.381 1.00 97.62 94 GLY A CA 1
ATOM 730 C C . GLY A 1 94 ? -3.036 -9.214 4.692 1.00 97.62 94 GLY A C 1
ATOM 731 O O . GLY A 1 94 ? -3.755 -8.830 5.605 1.00 97.62 94 GLY A O 1
ATOM 732 N N . LEU A 1 95 ? -2.311 -8.363 3.957 1.00 98.19 95 LEU A N 1
ATOM 733 C CA . LEU A 1 95 ? -2.278 -6.914 4.190 1.00 98.19 95 LEU A CA 1
ATOM 734 C C . LEU A 1 95 ? -3.425 -6.161 3.504 1.00 98.19 95 LEU A C 1
ATOM 736 O O . LEU A 1 95 ? -3.726 -5.033 3.892 1.00 98.19 95 LEU A O 1
ATOM 740 N N . ALA A 1 96 ? -4.053 -6.766 2.498 1.00 97.50 96 ALA A N 1
ATOM 741 C CA . ALA A 1 96 ? -5.218 -6.219 1.817 1.00 97.50 96 ALA A CA 1
ATOM 742 C C . ALA A 1 96 ? -6.179 -7.333 1.387 1.00 97.50 96 ALA A C 1
ATOM 744 O O . ALA A 1 96 ? -5.767 -8.479 1.194 1.00 97.50 96 ALA A O 1
ATOM 745 N N . ARG A 1 97 ? -7.452 -6.987 1.204 1.00 94.62 97 ARG A N 1
ATOM 746 C CA . ARG A 1 97 ? -8.474 -7.861 0.624 1.00 94.62 97 ARG A CA 1
ATOM 747 C C . ARG A 1 97 ? -8.565 -7.635 -0.890 1.00 94.62 97 ARG A C 1
ATOM 749 O O . ARG A 1 97 ? -8.235 -6.564 -1.395 1.00 94.62 97 ARG A O 1
ATOM 756 N N . ALA A 1 98 ? -9.010 -8.662 -1.605 1.00 69.12 98 ALA A N 1
ATOM 757 C CA . ALA A 1 98 ? -9.506 -8.549 -2.972 1.00 69.12 98 ALA A CA 1
ATOM 758 C C . ALA A 1 98 ? -11.032 -8.653 -2.880 1.00 69.12 98 ALA A C 1
ATOM 760 O O . ALA A 1 98 ? -11.565 -9.761 -2.915 1.00 69.12 98 ALA A O 1
ATOM 761 N N . ALA A 1 99 ? -11.692 -7.535 -2.575 1.00 53.59 99 ALA A N 1
ATOM 762 C CA . ALA A 1 99 ? -13.152 -7.474 -2.511 1.00 53.59 99 ALA A CA 1
ATOM 763 C C . ALA A 1 99 ? -13.756 -7.412 -3.919 1.00 53.59 99 ALA A C 1
ATOM 765 O O . ALA A 1 99 ? -13.168 -6.705 -4.770 1.00 53.59 99 ALA A O 1
#

Sequence (99 aa):
FLFDTAPTYGKGVSEETLGRLAAAGRYAVFATKYYPRARDRDLASAMVDLARQSVKRLHPADGALDLFQLHRVAEQPHSLEEQADALARVVRSGLARAA

pLDDT: mean 93.13, std 9.05, range [53.59, 98.69]

InterPro domains:
  IPR023210 NADP-dependent oxidoreductase domain [PF00248] (2-98)
  IPR036812 NAD(P)-dependent oxidoreductase domain superfamily [G3DSA:3.20.20.100] (1-99)
  IPR036812 NAD(P)-dependent oxidored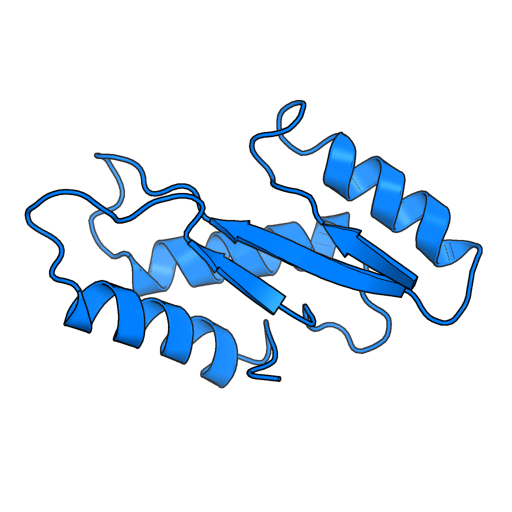uctase domain superfamily [SSF51430] (2-98)